Protein AF-A0A949CQ38-F1 (afdb_monomer)

Foldseek 3Di:
DPDPAEEAEDEAEDEDDLVCLLPDDPVNQVVVQVVQCVVFVDDRHGYHYDGYHYFQDPDDDVVQLPDPDPSVVLRVVLVVCCVPVLVWPQCLVVDDPPDVCSVVVNVVRTDPDSVVVSSVSSVVNSVVNNVRVDNPPPVPDPPPPPDDDDD

Secondary structure (DSSP, 8-state):
---TT--EEEEEEEEPPGGGGGG--HHHHHHHHHHHHHHHSSSTT-EEEEEEEEEPPSS--HHHHHSSSHHHHHHHHHHHHHHHHTT--B-GGGS-TTSTTHHHHHHHTB---HHHHHHHHHHHHHHHHHHHH-----TT-----------

Structure (mmCIF, N/CA/C/O backbone):
data_AF-A0A949CQ38-F1
#
_entry.id   AF-A0A949CQ38-F1
#
loop_
_atom_site.group_PDB
_atom_site.id
_atom_site.type_symbol
_atom_site.label_atom_id
_atom_site.label_alt_id
_atom_site.label_comp_id
_atom_site.label_asym_id
_atom_site.label_entity_id
_atom_site.label_seq_id
_atom_site.pdbx_PDB_ins_code
_atom_site.Cartn_x
_atom_site.Cartn_y
_atom_site.Cartn_z
_atom_site.occupancy
_atom_site.B_iso_or_equiv
_atom_site.auth_seq_id
_atom_site.auth_comp_id
_atom_site.auth_asym_id
_atom_site.auth_atom_id
_atom_site.pdbx_PDB_model_num
ATOM 1 N N . SER A 1 1 ? 6.810 11.021 -35.999 1.00 44.38 1 SER A N 1
ATOM 2 C CA . SER A 1 1 ? 6.831 10.948 -34.524 1.00 44.38 1 SER A CA 1
ATOM 3 C C . SER A 1 1 ? 8.221 10.500 -34.099 1.00 44.38 1 SER A C 1
ATOM 5 O O . SER A 1 1 ? 8.635 9.398 -34.420 1.00 44.38 1 SER A O 1
ATOM 7 N N . GLU A 1 2 ? 8.989 11.393 -33.482 1.00 48.69 2 GLU A N 1
ATOM 8 C CA . GLU A 1 2 ? 10.464 11.366 -33.433 1.00 48.69 2 GLU A CA 1
ATOM 9 C C . GLU A 1 2 ? 11.049 10.691 -32.170 1.00 48.69 2 GLU A C 1
ATOM 11 O O . GLU A 1 2 ? 12.092 11.092 -31.674 1.00 48.69 2 GLU A O 1
ATOM 16 N N . ASN A 1 3 ? 10.384 9.658 -31.632 1.00 48.66 3 ASN A N 1
ATOM 17 C CA . ASN A 1 3 ? 10.766 9.031 -30.349 1.00 48.66 3 ASN A CA 1
ATOM 18 C C . ASN A 1 3 ? 11.174 7.544 -30.450 1.00 48.66 3 ASN A C 1
ATOM 20 O O . ASN A 1 3 ? 11.286 6.865 -29.435 1.00 48.66 3 ASN A O 1
ATOM 24 N N . GLY A 1 4 ? 11.401 7.010 -31.651 1.00 58.28 4 GLY A N 1
ATOM 25 C CA . GLY A 1 4 ? 11.519 5.562 -31.887 1.00 58.28 4 GLY A CA 1
ATOM 26 C C . GLY A 1 4 ? 12.904 4.919 -31.726 1.00 58.28 4 GLY A C 1
ATOM 27 O O . GLY A 1 4 ? 13.126 3.905 -32.376 1.00 58.28 4 GLY A O 1
ATOM 28 N N . THR A 1 5 ? 13.850 5.492 -30.966 1.00 68.62 5 THR A N 1
ATOM 29 C CA . THR A 1 5 ? 15.242 4.969 -30.899 1.00 68.62 5 THR A CA 1
ATOM 30 C C . THR A 1 5 ? 15.884 4.916 -29.508 1.00 68.62 5 THR A C 1
ATOM 32 O O . THR A 1 5 ? 17.065 4.585 -29.406 1.00 68.62 5 THR A O 1
ATOM 35 N N . ARG A 1 6 ? 15.170 5.247 -28.424 1.00 82.00 6 ARG A N 1
ATOM 36 C CA . ARG A 1 6 ? 15.763 5.324 -27.076 1.00 82.00 6 ARG A CA 1
ATOM 37 C C . ARG A 1 6 ? 15.107 4.357 -26.103 1.00 82.00 6 ARG A C 1
ATOM 39 O O . ARG A 1 6 ? 13.890 4.199 -26.098 1.00 82.00 6 ARG A O 1
ATOM 46 N N . HIS A 1 7 ? 15.934 3.765 -25.249 1.00 87.31 7 HIS A N 1
ATOM 47 C CA . HIS A 1 7 ? 15.478 3.033 -24.074 1.00 87.31 7 HIS A CA 1
ATOM 48 C C . HIS A 1 7 ? 14.840 3.997 -23.070 1.00 87.31 7 HIS A C 1
ATOM 50 O O . HIS A 1 7 ? 15.329 5.115 -22.882 1.00 87.31 7 HIS A O 1
ATOM 56 N N . LEU A 1 8 ? 13.764 3.560 -22.422 1.00 90.38 8 LEU A N 1
ATOM 57 C CA . LEU A 1 8 ? 13.064 4.325 -21.395 1.00 90.38 8 LEU A CA 1
ATOM 58 C C . LEU A 1 8 ? 13.169 3.608 -20.056 1.00 90.38 8 LEU A C 1
ATOM 60 O O . LEU A 1 8 ? 13.071 2.388 -20.004 1.00 90.38 8 LEU A O 1
ATOM 64 N N . ILE A 1 9 ? 13.321 4.371 -18.978 1.00 92.62 9 ILE A N 1
ATOM 65 C CA . ILE A 1 9 ? 13.172 3.877 -17.608 1.00 92.62 9 ILE A CA 1
ATOM 66 C C . ILE A 1 9 ? 11.892 4.499 -17.063 1.00 92.62 9 ILE A C 1
ATOM 68 O O . ILE A 1 9 ? 11.741 5.720 -17.096 1.00 92.62 9 ILE A O 1
ATOM 72 N N . VAL A 1 10 ? 10.957 3.663 -16.621 1.00 93.81 10 VAL A N 1
ATOM 73 C CA . VAL A 1 10 ? 9.598 4.077 -16.266 1.00 93.81 10 VAL A CA 1
ATOM 74 C C . VAL A 1 10 ? 9.226 3.528 -14.898 1.00 93.81 10 VAL A C 1
ATOM 76 O O . VAL A 1 10 ? 9.359 2.333 -14.640 1.00 93.81 10 VAL A O 1
ATOM 79 N N . GLN A 1 11 ? 8.705 4.410 -14.051 1.00 93.75 11 GLN A N 1
ATOM 80 C CA . GLN A 1 11 ? 7.903 4.040 -12.894 1.00 93.75 11 GLN A CA 1
ATOM 81 C C . GLN A 1 11 ? 6.437 4.283 -13.241 1.00 93.75 11 GLN A C 1
ATOM 83 O O . GLN A 1 11 ? 6.080 5.356 -13.733 1.00 93.75 11 GLN A O 1
ATOM 88 N N . TRP A 1 12 ? 5.594 3.291 -12.990 1.00 90.94 12 TRP A N 1
ATOM 89 C CA . TRP A 1 12 ? 4.166 3.390 -13.251 1.00 90.94 12 TRP A CA 1
ATOM 90 C C . TRP A 1 12 ? 3.452 3.886 -12.006 1.00 90.94 12 TRP A C 1
ATOM 92 O O . TRP A 1 12 ? 3.759 3.457 -10.897 1.00 90.94 12 TRP A O 1
ATOM 102 N N . ARG A 1 13 ? 2.481 4.774 -12.198 1.00 88.50 13 ARG A N 1
ATOM 103 C CA . ARG A 1 13 ? 1.582 5.223 -11.137 1.00 88.50 13 ARG A CA 1
ATOM 104 C C . ARG A 1 13 ? 0.164 4.947 -11.592 1.00 88.50 13 ARG A C 1
ATOM 106 O O . ARG A 1 13 ? -0.233 5.425 -12.655 1.00 88.50 13 ARG A O 1
ATOM 113 N N . ILE A 1 14 ? -0.554 4.131 -10.834 1.00 83.56 14 ILE A N 1
ATOM 114 C CA . ILE A 1 14 ? -1.866 3.626 -11.228 1.00 83.56 14 ILE A CA 1
ATOM 115 C C . ILE A 1 14 ? -2.882 4.049 -10.178 1.00 83.56 14 ILE A C 1
ATOM 117 O O . ILE A 1 14 ? -2.724 3.769 -8.992 1.00 83.56 14 ILE A O 1
ATOM 121 N N . GLU A 1 15 ? -3.936 4.714 -10.633 1.00 78.12 15 GLU A N 1
ATOM 122 C CA . GLU A 1 15 ? -5.141 4.938 -9.843 1.00 78.12 15 GLU A CA 1
ATOM 123 C C . GLU A 1 15 ? -6.098 3.780 -10.106 1.00 78.12 15 GLU A C 1
ATOM 125 O O . GLU A 1 15 ? -6.421 3.470 -11.254 1.00 78.12 15 GLU A O 1
ATOM 130 N N . MET A 1 16 ? -6.522 3.106 -9.042 1.00 70.19 16 MET A N 1
ATOM 131 C CA . MET A 1 16 ? -7.452 1.994 -9.150 1.00 70.19 16 MET A CA 1
ATOM 132 C C . MET A 1 16 ? -8.883 2.461 -8.940 1.00 70.19 16 MET A C 1
ATOM 134 O O . MET A 1 16 ? -9.186 3.171 -7.980 1.00 70.19 16 MET A O 1
ATOM 138 N N . ASP A 1 17 ? -9.778 1.970 -9.793 1.00 69.62 17 ASP A N 1
ATOM 139 C CA . ASP A 1 17 ? -11.202 2.007 -9.502 1.00 69.62 17 ASP A CA 1
ATOM 140 C C . ASP A 1 17 ? -11.507 1.025 -8.362 1.00 69.62 17 ASP A C 1
ATOM 142 O O . ASP A 1 17 ? -11.308 -0.191 -8.469 1.00 69.62 17 ASP A O 1
ATOM 146 N N . LEU A 1 18 ? -11.971 1.575 -7.241 1.00 63.78 18 LEU A N 1
ATOM 147 C CA . LEU A 1 18 ? -12.189 0.851 -5.993 1.00 63.78 18 LEU A CA 1
ATOM 148 C C . LEU A 1 18 ? -13.282 -0.203 -6.099 1.00 63.78 18 LEU A C 1
ATOM 150 O O . LEU A 1 18 ? -13.306 -1.130 -5.291 1.00 63.78 18 LEU A O 1
ATOM 154 N N . GLU A 1 19 ? -14.160 -0.116 -7.097 1.00 62.91 19 GLU A N 1
ATOM 155 C CA . GLU A 1 19 ? -15.155 -1.161 -7.330 1.00 62.91 19 GLU A CA 1
ATOM 156 C C . GLU A 1 19 ? -14.510 -2.507 -7.694 1.00 62.91 19 GLU A C 1
ATOM 158 O O . GLU A 1 19 ? -15.061 -3.555 -7.354 1.00 62.91 19 GLU A O 1
ATOM 163 N N . ASN A 1 20 ? -13.300 -2.482 -8.267 1.00 58.75 20 ASN A N 1
ATOM 164 C CA . ASN A 1 20 ? -12.520 -3.665 -8.637 1.00 58.75 20 ASN A CA 1
ATOM 165 C C . ASN A 1 20 ? -11.271 -3.878 -7.765 1.00 58.75 20 ASN A C 1
ATOM 167 O O . ASN A 1 20 ? -10.466 -4.762 -8.064 1.00 58.75 20 ASN A O 1
ATOM 171 N N . ALA A 1 21 ? -11.104 -3.123 -6.671 1.00 55.66 21 ALA A N 1
ATOM 172 C CA . ALA A 1 21 ? -9.889 -3.184 -5.850 1.00 55.66 21 ALA A CA 1
ATOM 173 C C . ALA A 1 21 ? -9.599 -4.570 -5.257 1.00 55.66 21 ALA A C 1
ATOM 175 O O . ALA A 1 21 ? -8.444 -4.911 -5.035 1.00 55.66 21 ALA A O 1
ATOM 176 N N . ASN A 1 22 ? -10.628 -5.406 -5.101 1.00 56.03 22 ASN A N 1
ATOM 177 C CA . ASN A 1 22 ? -10.495 -6.790 -4.643 1.00 56.03 22 ASN A CA 1
ATOM 178 C C . ASN A 1 22 ? -9.653 -7.678 -5.582 1.00 56.03 22 ASN A C 1
ATOM 180 O O . ASN A 1 22 ? -9.357 -8.813 -5.225 1.00 56.03 22 ASN A O 1
ATOM 184 N N . GLN A 1 23 ? -9.330 -7.215 -6.795 1.00 56.72 23 GLN A N 1
ATOM 185 C CA . GLN A 1 23 ? -8.564 -7.979 -7.785 1.00 56.72 23 GLN A CA 1
ATOM 186 C C . GLN A 1 23 ? -7.071 -7.630 -7.797 1.00 56.72 23 GLN A C 1
ATOM 188 O O . GLN A 1 23 ? -6.303 -8.306 -8.477 1.00 56.72 23 GLN A O 1
ATOM 193 N N . VAL A 1 24 ? -6.645 -6.588 -7.073 1.00 60.47 24 VAL A N 1
ATOM 194 C CA . VAL A 1 24 ? -5.286 -6.046 -7.187 1.00 60.47 24 VAL A CA 1
ATOM 195 C C . VAL A 1 24 ? -4.641 -5.949 -5.808 1.00 60.47 24 VAL A C 1
ATOM 197 O O . VAL A 1 24 ? -4.543 -4.882 -5.212 1.00 60.47 24 VAL A O 1
ATOM 200 N N . GLY A 1 25 ? -4.210 -7.101 -5.297 1.00 65.81 25 GLY A N 1
ATOM 201 C CA . GLY A 1 25 ? -3.338 -7.164 -4.124 1.00 65.81 25 GLY A CA 1
ATOM 202 C C . GLY A 1 25 ? -1.861 -6.974 -4.487 1.00 65.81 25 GLY A C 1
ATOM 203 O O . GLY A 1 25 ? -1.510 -6.975 -5.672 1.00 65.81 25 GLY A O 1
ATOM 204 N N . PRO A 1 26 ? -0.963 -6.905 -3.488 1.00 69.38 26 PRO A N 1
ATOM 205 C CA . PRO A 1 26 ? 0.481 -6.790 -3.709 1.00 69.38 26 PRO A CA 1
ATOM 206 C C . PRO A 1 26 ? 1.042 -7.860 -4.662 1.00 69.38 26 PRO A C 1
ATOM 208 O O . PRO A 1 26 ? 1.812 -7.543 -5.564 1.00 69.38 26 PRO A O 1
ATOM 211 N N . ALA A 1 27 ? 0.580 -9.110 -4.539 1.00 74.19 27 ALA A N 1
ATOM 212 C CA . ALA A 1 27 ? 1.000 -10.208 -5.413 1.00 74.19 27 ALA A CA 1
ATOM 213 C C . ALA A 1 27 ? 0.585 -10.004 -6.884 1.00 74.19 27 ALA A C 1
ATOM 215 O O . ALA A 1 27 ? 1.350 -10.317 -7.794 1.00 74.19 27 ALA A O 1
ATOM 216 N N . ALA A 1 28 ? -0.604 -9.441 -7.125 1.00 77.56 28 ALA A N 1
ATOM 217 C CA . ALA A 1 28 ? -1.066 -9.131 -8.476 1.00 77.56 28 ALA A CA 1
ATOM 218 C C . ALA A 1 28 ? -0.226 -8.006 -9.101 1.00 77.56 28 ALA A C 1
ATOM 220 O O . ALA A 1 28 ? 0.108 -8.069 -10.280 1.00 77.56 28 ALA A O 1
ATOM 221 N N . ILE A 1 29 ? 0.172 -7.003 -8.310 1.00 82.06 29 ILE A N 1
ATOM 222 C CA . ILE A 1 29 ? 1.065 -5.930 -8.769 1.00 82.06 29 ILE A CA 1
ATOM 223 C C . ILE A 1 29 ? 2.445 -6.473 -9.150 1.00 82.06 29 ILE A C 1
ATOM 225 O O . ILE A 1 29 ? 2.975 -6.101 -10.198 1.00 82.06 29 ILE A O 1
ATOM 229 N N . GLU A 1 30 ? 3.012 -7.381 -8.355 1.00 84.31 30 GLU A N 1
ATOM 230 C CA . GLU A 1 30 ? 4.282 -8.037 -8.686 1.00 84.31 30 GLU A CA 1
ATOM 231 C C . GLU A 1 30 ? 4.187 -8.865 -9.975 1.00 84.31 30 GLU A C 1
ATOM 233 O O . GLU A 1 30 ? 5.084 -8.802 -10.824 1.00 84.31 30 GLU A O 1
ATOM 238 N N . GLU A 1 31 ? 3.089 -9.603 -10.159 1.00 86.31 31 GLU A N 1
ATOM 239 C CA . GLU A 1 31 ? 2.834 -10.367 -11.382 1.00 86.31 31 GLU A CA 1
ATOM 240 C C . GLU A 1 31 ? 2.716 -9.447 -12.604 1.00 86.31 31 GLU A C 1
ATOM 242 O O . GLU A 1 31 ? 3.353 -9.699 -13.631 1.00 86.31 31 GLU A O 1
ATOM 247 N N . ILE A 1 32 ? 1.975 -8.341 -12.482 1.00 88.25 32 ILE A N 1
ATOM 248 C CA . ILE A 1 32 ? 1.838 -7.338 -13.542 1.00 88.25 32 ILE A CA 1
ATOM 249 C C . ILE A 1 32 ? 3.197 -6.711 -13.855 1.00 88.25 32 ILE A C 1
ATOM 251 O O . ILE A 1 32 ? 3.568 -6.624 -15.023 1.00 88.25 32 ILE A O 1
ATOM 255 N N . LEU A 1 33 ? 3.983 -6.318 -12.851 1.00 91.38 33 LEU A N 1
ATOM 256 C CA . LEU A 1 33 ? 5.314 -5.745 -13.066 1.00 91.38 33 LEU A CA 1
ATOM 257 C C . LEU A 1 33 ? 6.244 -6.734 -13.782 1.00 91.38 33 LEU A C 1
ATOM 259 O O . LEU A 1 33 ? 6.963 -6.353 -14.709 1.00 91.38 33 LEU A O 1
ATOM 263 N N . SER A 1 34 ? 6.212 -8.008 -13.388 1.00 91.81 34 SER A N 1
ATOM 264 C CA . SER A 1 34 ? 6.945 -9.083 -14.061 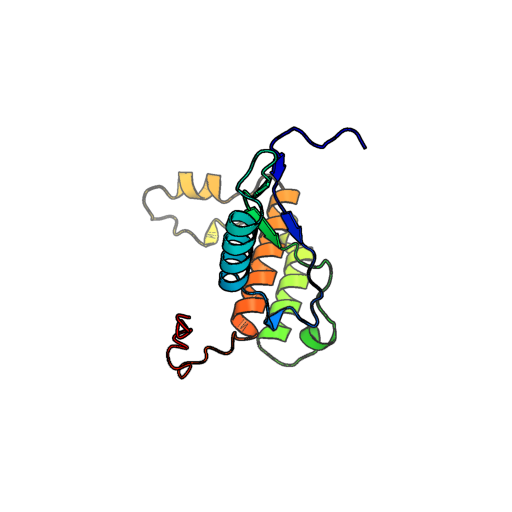1.00 91.81 34 SER A CA 1
ATOM 265 C C . SER A 1 34 ? 6.502 -9.240 -15.519 1.00 91.81 34 SER A C 1
ATOM 267 O O . SER A 1 34 ? 7.338 -9.318 -16.423 1.00 91.81 34 SER A O 1
ATOM 269 N N . TRP A 1 35 ? 5.191 -9.203 -15.768 1.00 93.25 35 TRP A N 1
ATOM 270 C CA . TRP A 1 35 ? 4.617 -9.254 -17.109 1.00 93.25 35 TRP A CA 1
ATOM 271 C C . TRP A 1 35 ? 5.046 -8.059 -17.974 1.00 93.25 35 TRP A C 1
ATOM 273 O O . TRP A 1 35 ? 5.557 -8.275 -19.070 1.00 93.25 35 TRP A O 1
ATOM 283 N N . VAL A 1 36 ? 4.945 -6.821 -17.475 1.00 92.06 36 VAL A N 1
ATOM 284 C CA . VAL A 1 36 ? 5.357 -5.603 -18.203 1.00 92.06 36 VAL A CA 1
ATOM 285 C C . VAL A 1 36 ? 6.851 -5.646 -18.536 1.00 92.06 36 VAL A C 1
ATOM 287 O O . VAL A 1 36 ? 7.252 -5.315 -19.652 1.00 92.06 36 VAL A O 1
ATOM 290 N N . ARG A 1 37 ? 7.694 -6.091 -17.596 1.00 93.81 37 ARG A N 1
ATOM 291 C CA . ARG A 1 37 ? 9.136 -6.268 -17.839 1.00 93.81 37 ARG A CA 1
ATOM 292 C C . ARG A 1 37 ? 9.407 -7.320 -18.908 1.00 93.81 37 ARG A C 1
ATOM 294 O O . ARG A 1 37 ? 10.300 -7.122 -19.726 1.00 93.81 37 ARG A O 1
ATOM 301 N N . ARG A 1 38 ? 8.654 -8.421 -18.914 1.00 93.31 38 ARG A N 1
ATOM 302 C CA . ARG A 1 38 ? 8.786 -9.465 -19.935 1.00 93.31 38 ARG A CA 1
ATOM 303 C C . ARG A 1 38 ? 8.363 -8.964 -21.313 1.00 93.31 38 ARG A C 1
ATOM 305 O O . ARG A 1 38 ? 9.053 -9.269 -22.272 1.00 93.31 38 ARG A O 1
ATOM 312 N N . GLU A 1 39 ? 7.270 -8.213 -21.391 1.00 93.38 39 GLU A N 1
ATOM 313 C CA . GLU A 1 39 ? 6.667 -7.773 -22.654 1.00 93.38 39 GLU A CA 1
ATOM 314 C C . GLU A 1 39 ? 7.425 -6.602 -23.297 1.00 93.38 39 GLU A C 1
ATOM 316 O O . GLU A 1 39 ? 7.610 -6.557 -24.512 1.00 93.38 39 GLU A O 1
ATOM 321 N N . TYR A 1 40 ? 7.897 -5.653 -22.482 1.00 91.44 40 TYR A N 1
ATOM 322 C CA . TYR A 1 40 ? 8.472 -4.396 -22.972 1.00 91.44 40 TYR A CA 1
ATOM 323 C C . TYR A 1 40 ? 9.947 -4.196 -22.602 1.00 91.44 40 TYR A C 1
ATOM 325 O O . TYR A 1 40 ? 10.571 -3.241 -23.063 1.00 91.44 40 TYR A O 1
ATOM 333 N N . GLY A 1 41 ? 10.546 -5.085 -21.806 1.00 88.50 41 GLY A N 1
ATOM 334 C CA . GLY A 1 41 ? 11.930 -4.963 -21.331 1.00 88.50 41 GLY A CA 1
ATOM 335 C C . GLY A 1 41 ? 13.011 -5.374 -22.335 1.00 88.50 41 GLY A C 1
ATOM 336 O O . GLY A 1 41 ? 14.194 -5.323 -21.999 1.00 88.50 41 GLY A O 1
ATOM 337 N N . HIS A 1 42 ? 12.644 -5.750 -23.563 1.00 86.94 42 HIS A N 1
ATOM 338 C CA . HIS A 1 42 ? 13.567 -6.253 -24.584 1.00 86.94 42 HIS A CA 1
ATOM 339 C C . HIS A 1 42 ? 13.453 -5.519 -25.931 1.00 86.94 42 HIS A C 1
ATOM 341 O O . HIS A 1 42 ? 12.459 -4.857 -26.223 1.00 86.94 42 HIS A O 1
ATOM 347 N N . GLY A 1 43 ? 14.460 -5.683 -26.793 1.00 84.75 43 GLY A N 1
ATOM 348 C CA . GLY A 1 43 ? 14.500 -5.108 -28.142 1.00 84.75 43 GLY A CA 1
ATOM 349 C C . GLY A 1 43 ? 15.241 -3.770 -28.232 1.00 84.75 43 GLY A C 1
ATOM 350 O O . GLY A 1 43 ? 15.791 -3.268 -27.253 1.00 84.75 43 GLY A O 1
ATOM 351 N N . ALA A 1 44 ? 15.269 -3.197 -29.437 1.00 76.69 44 ALA A N 1
ATOM 352 C CA . ALA A 1 44 ? 16.045 -1.991 -29.748 1.00 76.69 44 ALA A CA 1
ATOM 353 C C . ALA A 1 44 ? 15.520 -0.711 -29.063 1.00 76.69 44 ALA A C 1
ATOM 355 O O . ALA A 1 44 ? 16.238 0.278 -28.990 1.00 76.69 44 ALA A O 1
ATOM 356 N N . CYS A 1 45 ? 14.279 -0.721 -28.564 1.00 83.56 45 CYS A N 1
ATOM 357 C CA . CYS A 1 45 ? 13.637 0.385 -27.843 1.00 83.56 45 CYS A CA 1
ATOM 358 C C . CYS A 1 45 ? 12.838 -0.164 -26.660 1.00 83.56 45 CYS A C 1
ATOM 360 O O . CYS A 1 45 ? 11.610 -0.189 -26.683 1.00 83.56 45 CYS A O 1
ATOM 362 N N . CYS A 1 46 ? 13.543 -0.685 -25.658 1.00 85.62 46 CYS A N 1
ATOM 363 C CA . CYS A 1 46 ? 12.894 -1.273 -24.492 1.00 85.62 46 CYS A CA 1
ATOM 364 C C . CYS A 1 46 ? 12.457 -0.234 -23.447 1.00 85.62 46 CYS A C 1
ATOM 366 O O . CYS A 1 46 ? 13.065 0.828 -23.287 1.00 85.62 46 CYS A O 1
ATOM 368 N N . VAL A 1 47 ? 11.405 -0.591 -22.715 1.00 91.56 47 VAL A N 1
ATOM 369 C CA . VAL A 1 47 ? 10.879 0.127 -21.558 1.00 91.56 47 VAL A CA 1
ATOM 370 C C . VAL A 1 47 ? 11.230 -0.668 -20.304 1.00 91.56 47 VAL A C 1
ATOM 372 O O . VAL A 1 47 ? 10.647 -1.709 -20.001 1.00 91.56 47 VAL A O 1
ATOM 375 N N . TRP A 1 48 ? 12.203 -0.173 -19.555 1.00 92.19 48 TRP A N 1
ATOM 376 C CA . TRP A 1 48 ? 12.600 -0.713 -18.266 1.00 92.19 48 TRP A CA 1
ATOM 377 C C . TRP A 1 48 ? 11.664 -0.211 -17.179 1.00 92.19 48 TRP A C 1
ATOM 379 O O . TRP A 1 48 ? 11.767 0.920 -16.710 1.00 92.19 48 TRP A O 1
ATOM 389 N N . SER A 1 49 ? 10.743 -1.081 -16.781 1.00 94.19 49 SER A N 1
ATOM 390 C CA . SER A 1 49 ? 9.799 -0.801 -15.703 1.00 94.19 49 SER A CA 1
ATOM 391 C C . SER A 1 49 ? 10.446 -1.067 -14.347 1.00 94.19 49 SER A C 1
ATOM 393 O O . SER A 1 49 ? 10.816 -2.207 -14.044 1.00 94.19 49 SER A O 1
ATOM 395 N N . THR A 1 50 ? 10.602 -0.026 -13.536 1.00 94.06 50 THR A N 1
ATOM 396 C CA . THR A 1 50 ? 11.242 -0.119 -12.219 1.00 94.06 50 THR A CA 1
ATOM 397 C C . THR A 1 50 ? 10.261 -0.579 -11.156 1.00 94.06 50 THR A C 1
ATOM 399 O O . THR A 1 50 ? 10.594 -1.487 -10.401 1.00 94.06 50 THR A O 1
ATOM 402 N N . ASP A 1 51 ? 9.063 -0.003 -11.139 1.00 92.06 51 ASP A N 1
ATOM 403 C CA . ASP A 1 51 ? 8.072 -0.213 -10.089 1.00 92.06 51 ASP A CA 1
ATOM 404 C C . ASP A 1 51 ? 6.658 0.167 -10.562 1.00 92.06 51 ASP A C 1
ATOM 406 O O . ASP A 1 51 ? 6.498 0.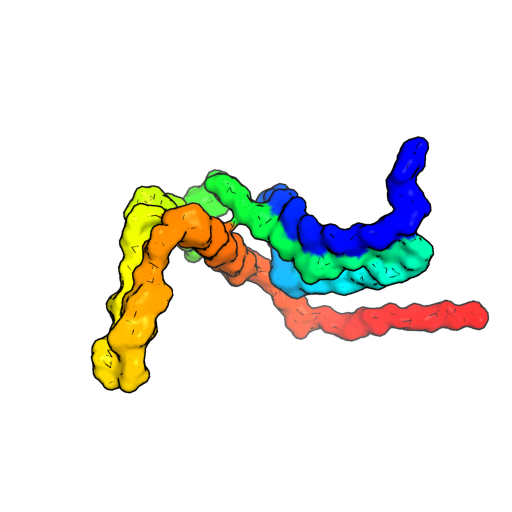892 -11.554 1.00 92.06 51 ASP A O 1
ATOM 410 N N . ILE A 1 52 ? 5.646 -0.323 -9.847 1.00 88.31 52 ILE A N 1
ATOM 411 C CA . ILE A 1 52 ? 4.243 0.071 -9.989 1.00 88.31 52 ILE A CA 1
ATOM 412 C C . ILE A 1 52 ? 3.760 0.588 -8.63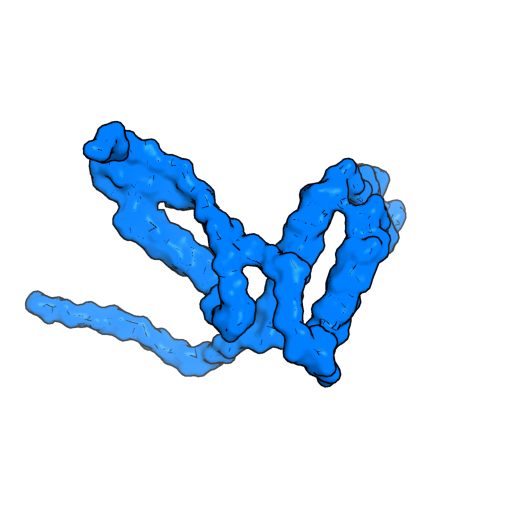2 1.00 88.31 52 ILE A C 1
ATOM 414 O O . ILE A 1 52 ? 3.546 -0.178 -7.696 1.00 88.31 52 ILE A O 1
ATOM 418 N N . GLU A 1 53 ? 3.532 1.894 -8.549 1.00 84.81 53 GLU A N 1
ATOM 419 C CA . GLU A 1 53 ? 2.911 2.528 -7.392 1.00 84.81 53 GLU A CA 1
ATOM 420 C C . GLU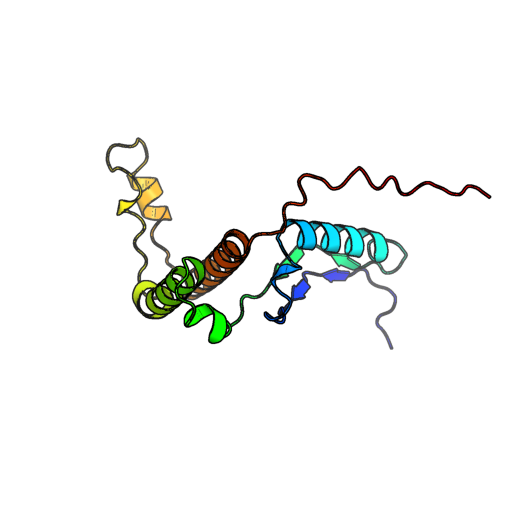 A 1 53 ? 1.389 2.557 -7.576 1.00 84.81 53 GLU A C 1
ATOM 422 O O . GLU A 1 53 ? 0.873 3.180 -8.510 1.00 84.81 53 GLU A O 1
ATOM 427 N N . VAL A 1 54 ? 0.659 1.920 -6.659 1.00 79.56 54 VAL A N 1
ATOM 428 C CA . VAL A 1 54 ? -0.796 2.073 -6.566 1.00 79.56 54 VAL A CA 1
ATOM 429 C C . VAL A 1 54 ? -1.108 3.303 -5.725 1.00 79.56 54 VAL A C 1
ATOM 431 O O . VAL A 1 54 ? -0.771 3.374 -4.541 1.00 79.56 54 VAL A O 1
ATOM 434 N N . ILE A 1 55 ? -1.769 4.278 -6.340 1.00 80.06 55 ILE A N 1
ATOM 435 C CA . ILE A 1 55 ? -2.201 5.495 -5.666 1.00 80.06 55 ILE A CA 1
ATOM 436 C C . ILE A 1 55 ? -3.487 5.181 -4.900 1.00 80.06 55 ILE A C 1
ATOM 438 O O . ILE A 1 55 ? -4.503 4.807 -5.489 1.00 80.06 55 ILE A O 1
ATOM 442 N N . SER A 1 56 ? -3.446 5.354 -3.576 1.00 75.00 56 SER A N 1
ATOM 443 C CA . SER A 1 56 ? -4.650 5.286 -2.747 1.00 75.00 56 SER A CA 1
ATOM 444 C C . SER A 1 56 ? -5.652 6.349 -3.201 1.00 75.00 56 SER A C 1
ATOM 446 O O . SER A 1 56 ? -5.267 7.501 -3.428 1.00 75.00 56 SER A O 1
ATOM 448 N N . PRO A 1 57 ? -6.948 6.022 -3.267 1.00 77.25 57 PRO A N 1
ATOM 449 C CA . PRO A 1 57 ? -7.968 7.022 -3.528 1.00 77.25 57 PRO A CA 1
ATOM 450 C C . PRO A 1 57 ? -7.997 8.077 -2.418 1.00 77.25 57 PRO A C 1
ATOM 452 O O . PRO A 1 57 ? -7.677 7.804 -1.258 1.00 77.25 57 PRO A O 1
ATOM 455 N N . LYS A 1 58 ? -8.468 9.278 -2.766 1.00 74.69 58 LYS A N 1
ATOM 456 C CA . LYS A 1 58 ? -8.738 10.334 -1.778 1.00 74.69 58 LYS A CA 1
ATOM 457 C C . LYS A 1 58 ? -9.914 9.980 -0.866 1.00 74.69 58 LYS A C 1
ATOM 459 O O . LYS A 1 58 ? -9.918 10.362 0.299 1.00 74.69 58 LYS A O 1
ATOM 464 N N . GLU A 1 59 ? -10.893 9.251 -1.397 1.00 77.88 59 GLU A N 1
ATOM 465 C CA . GLU A 1 59 ? -12.088 8.821 -0.676 1.00 77.88 59 GLU A CA 1
ATOM 466 C C . GLU A 1 59 ? -12.412 7.364 -1.012 1.00 77.88 59 GLU A C 1
ATOM 468 O O . GLU A 1 59 ? -12.460 6.977 -2.179 1.00 77.88 59 GLU A O 1
ATOM 473 N N . PHE A 1 60 ? -12.648 6.554 0.021 1.00 82.31 60 PHE A N 1
ATOM 474 C CA . PHE A 1 60 ? -13.142 5.187 -0.145 1.00 82.31 60 PHE A CA 1
ATOM 475 C C . PHE A 1 60 ? -14.665 5.179 -0.350 1.00 82.31 60 PHE A C 1
ATOM 477 O O . PHE A 1 60 ? -15.338 6.092 0.136 1.00 82.31 60 PHE A O 1
ATOM 484 N N . PRO A 1 61 ? -15.243 4.157 -1.011 1.00 84.81 61 PRO A N 1
ATOM 485 C CA . PRO A 1 61 ? -16.676 4.105 -1.278 1.00 84.81 61 PRO A CA 1
ATOM 486 C C . PRO A 1 61 ? -17.495 4.207 0.012 1.00 84.81 61 PRO A C 1
ATOM 488 O O . PRO A 1 61 ? -17.256 3.454 0.956 1.00 84.81 61 PRO A O 1
ATOM 491 N N . LYS A 1 62 ? -18.500 5.093 0.032 1.00 84.31 62 LYS A N 1
ATOM 492 C CA . LYS A 1 62 ? -19.359 5.319 1.212 1.00 84.31 62 LYS A CA 1
ATOM 493 C C . LYS A 1 62 ? -19.984 4.036 1.743 1.00 84.31 62 LYS A C 1
ATOM 495 O O . LYS A 1 62 ? -19.948 3.803 2.943 1.00 84.31 62 LYS A O 1
ATOM 500 N N . LYS A 1 63 ? -20.427 3.160 0.834 1.00 83.38 63 LYS A N 1
ATOM 501 C CA . LYS A 1 63 ? -20.942 1.824 1.161 1.00 83.38 63 LYS A CA 1
ATOM 502 C C . LYS A 1 63 ? -20.018 1.059 2.122 1.00 83.38 63 LYS A C 1
ATOM 504 O O . LYS A 1 63 ? -20.497 0.536 3.112 1.00 83.38 63 LYS A O 1
ATOM 509 N N . TRP A 1 64 ? -18.698 1.093 1.913 1.00 84.88 64 TRP A N 1
ATOM 510 C CA . TRP A 1 64 ? -17.740 0.390 2.779 1.00 84.88 64 TRP A CA 1
ATOM 511 C C . TRP A 1 64 ? -17.542 1.076 4.127 1.00 84.88 64 TRP A C 1
ATOM 513 O O . TRP A 1 64 ? -17.226 0.415 5.105 1.00 84.88 64 TRP A O 1
ATOM 523 N N . GLN A 1 65 ? -17.687 2.400 4.178 1.00 84.38 65 GLN A N 1
ATOM 524 C CA . GLN A 1 65 ? -17.556 3.171 5.414 1.00 84.38 65 GLN A CA 1
ATOM 525 C C . GLN A 1 65 ? -18.810 3.101 6.284 1.00 84.38 65 GLN A C 1
ATOM 527 O O . GLN A 1 65 ? -18.715 3.334 7.482 1.00 84.38 65 GLN A O 1
ATOM 532 N N . GLU A 1 66 ? -19.974 2.838 5.695 1.00 88.00 66 GLU A N 1
ATOM 533 C CA . GLU A 1 66 ? -21.268 2.751 6.384 1.00 88.00 66 GLU A CA 1
ATOM 534 C C . GLU A 1 66 ? -21.583 1.324 6.855 1.00 88.00 66 GLU A C 1
ATOM 536 O O . GLU A 1 66 ? -22.447 1.132 7.706 1.00 88.00 66 GLU A O 1
ATOM 541 N N . GLU A 1 67 ? -20.863 0.326 6.338 1.00 86.94 67 GLU A N 1
ATOM 542 C CA . GLU A 1 67 ? -20.949 -1.061 6.788 1.00 86.94 67 GLU A CA 1
ATOM 543 C C . GLU A 1 67 ? -20.603 -1.194 8.286 1.00 86.94 67 GLU A C 1
ATOM 545 O O . GLU A 1 67 ? -19.632 -0.614 8.788 1.00 86.94 67 GLU A O 1
ATOM 550 N N . ASP A 1 68 ? -21.393 -1.999 9.002 1.00 90.31 68 ASP A N 1
ATOM 551 C CA . ASP A 1 68 ? -21.144 -2.381 10.398 1.00 90.31 68 ASP A CA 1
ATOM 552 C C . ASP A 1 68 ? -20.214 -3.604 10.446 1.00 90.31 68 ASP A C 1
ATOM 554 O O . ASP A 1 68 ? -20.602 -4.730 10.760 1.00 90.31 68 ASP A O 1
ATOM 558 N N . THR A 1 69 ? -18.985 -3.398 9.972 1.00 90.81 69 THR A N 1
ATOM 559 C CA . THR A 1 69 ? -17.943 -4.424 9.859 1.00 90.81 69 THR A CA 1
ATOM 560 C C . THR A 1 69 ? -16.602 -3.876 10.339 1.00 90.81 69 THR A C 1
ATOM 562 O O . THR A 1 69 ? -16.396 -2.663 10.381 1.00 90.81 69 THR A O 1
ATOM 565 N N . ILE A 1 70 ? -15.640 -4.769 10.609 1.00 91.31 70 ILE A N 1
ATOM 566 C CA . ILE A 1 70 ? -14.256 -4.384 10.944 1.00 91.31 70 ILE A CA 1
ATOM 567 C C . ILE A 1 70 ? -13.653 -3.488 9.849 1.00 91.31 70 ILE A C 1
ATOM 569 O O . ILE A 1 70 ? -12.926 -2.546 10.153 1.00 91.31 70 ILE A O 1
ATOM 573 N N . LEU A 1 71 ? -13.974 -3.745 8.573 1.00 89.38 71 LEU A N 1
ATOM 574 C CA . LEU A 1 71 ? -13.554 -2.893 7.458 1.00 89.38 71 LEU A CA 1
ATOM 575 C C . LEU A 1 71 ? -14.163 -1.487 7.560 1.00 89.38 71 LEU A C 1
ATOM 577 O O . LEU A 1 71 ? -13.448 -0.503 7.367 1.00 89.38 71 LEU A O 1
ATOM 581 N N . GLY A 1 72 ? -15.456 -1.389 7.874 1.00 90.69 72 GLY A N 1
ATOM 582 C CA . GLY A 1 72 ? -16.127 -0.109 8.087 1.00 90.69 72 GLY A CA 1
ATOM 583 C C . GLY A 1 72 ? -15.526 0.674 9.251 1.00 90.69 72 GLY A C 1
ATOM 584 O O . GLY A 1 72 ? -15.158 1.838 9.079 1.00 90.69 72 GLY A O 1
ATOM 585 N N . ASP A 1 73 ? -15.329 0.029 10.404 1.00 92.94 73 ASP A N 1
ATOM 586 C CA . ASP A 1 73 ? -14.669 0.625 11.574 1.00 92.94 73 ASP A CA 1
ATOM 587 C C . ASP A 1 73 ? -13.247 1.095 11.262 1.00 92.94 73 ASP A C 1
ATOM 589 O O . ASP A 1 73 ? -12.847 2.199 11.646 1.00 92.94 73 ASP A O 1
ATOM 593 N N . PHE A 1 74 ? -12.489 0.286 10.521 1.00 92.44 74 PHE A N 1
ATOM 594 C CA . PHE A 1 74 ? -11.141 0.623 10.089 1.00 92.44 74 PHE A CA 1
ATOM 595 C C . PHE A 1 74 ? -11.129 1.868 9.197 1.00 92.44 74 PHE A C 1
ATOM 597 O O . PHE A 1 74 ? -10.358 2.792 9.448 1.00 92.44 74 PHE A O 1
ATOM 604 N N . LEU A 1 75 ? -11.999 1.933 8.185 1.00 90.56 75 LEU A N 1
ATOM 605 C CA . LEU A 1 75 ? -12.061 3.065 7.256 1.00 90.56 75 LEU A CA 1
ATOM 606 C C . LEU A 1 75 ? -12.517 4.362 7.933 1.00 90.56 75 LEU A C 1
ATOM 608 O O . LEU A 1 75 ? -11.963 5.429 7.642 1.00 90.56 75 LEU A O 1
ATOM 612 N N . ARG A 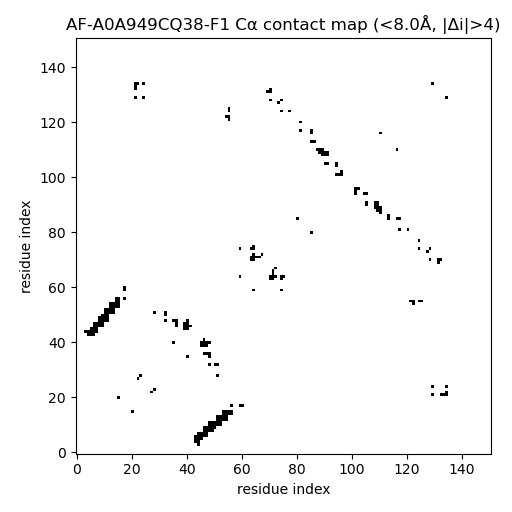1 76 ? -13.488 4.284 8.853 1.00 90.19 76 ARG A N 1
ATOM 613 C CA . ARG A 1 76 ? -13.912 5.427 9.678 1.00 90.19 76 ARG A CA 1
ATOM 614 C C . ARG A 1 76 ? -12.744 5.932 10.526 1.00 90.19 76 ARG A C 1
ATOM 616 O O . ARG A 1 76 ? -12.375 7.102 10.433 1.00 90.19 76 ARG A O 1
ATOM 623 N N . THR A 1 77 ? -12.074 5.021 11.233 1.00 90.00 77 THR A N 1
ATOM 624 C CA . THR A 1 77 ? -10.899 5.331 12.064 1.00 90.00 77 THR A CA 1
ATOM 625 C C . THR A 1 77 ? -9.742 5.914 11.250 1.00 90.00 77 THR A C 1
ATOM 627 O O . THR A 1 77 ? -9.142 6.905 11.658 1.00 90.00 77 THR A O 1
ATOM 630 N N . ALA A 1 78 ? -9.435 5.357 10.076 1.00 88.06 78 ALA A N 1
ATOM 631 C CA . ALA A 1 78 ? -8.381 5.855 9.193 1.00 88.06 78 ALA A CA 1
ATOM 632 C C . ALA A 1 78 ? -8.694 7.266 8.668 1.00 88.06 78 ALA A C 1
ATOM 634 O O . ALA A 1 78 ? -7.805 8.114 8.569 1.00 88.06 78 ALA A O 1
ATOM 635 N N . THR A 1 79 ? -9.965 7.545 8.372 1.00 86.62 79 THR A N 1
ATOM 636 C CA . THR A 1 79 ? -10.422 8.868 7.927 1.00 86.62 79 THR A CA 1
ATOM 637 C C . THR A 1 79 ? -10.293 9.912 9.037 1.00 86.62 79 THR A C 1
ATOM 639 O O . THR A 1 79 ? -9.761 11.001 8.800 1.00 86.62 79 THR A O 1
ATOM 642 N N . ASP A 1 80 ? -10.719 9.581 10.255 1.00 85.75 80 ASP A N 1
ATOM 643 C CA . ASP A 1 80 ? -10.589 10.462 11.420 1.00 85.75 80 ASP A CA 1
ATOM 644 C C . ASP A 1 80 ? -9.124 10.637 11.842 1.00 85.75 80 ASP A C 1
ATOM 646 O O . ASP A 1 80 ? -8.681 11.744 12.172 1.00 85.75 80 ASP A O 1
ATOM 650 N N . GLY A 1 81 ? -8.334 9.568 11.736 1.00 79.81 81 GLY A N 1
ATOM 651 C CA . GLY A 1 81 ? -6.889 9.576 11.911 1.00 79.81 81 GLY A CA 1
ATOM 652 C C . GLY A 1 81 ? -6.206 10.521 10.926 1.00 79.81 81 GLY A C 1
ATOM 653 O O . GLY A 1 81 ? -5.424 11.366 11.339 1.00 79.81 81 GLY A O 1
ATOM 654 N N . ARG A 1 82 ? -6.554 10.495 9.635 1.00 78.38 82 ARG A N 1
ATOM 655 C CA . ARG A 1 82 ? -5.972 11.417 8.642 1.00 78.38 82 ARG A CA 1
ATOM 656 C C . ARG A 1 82 ? -6.241 12.889 8.992 1.00 78.38 82 ARG A C 1
ATOM 658 O O . ARG A 1 82 ? -5.355 13.728 8.843 1.00 78.38 82 ARG A O 1
ATOM 665 N N . LYS A 1 83 ? -7.431 13.205 9.517 1.00 77.06 83 LYS A N 1
ATOM 666 C CA . LYS A 1 83 ? -7.803 14.569 9.944 1.00 77.06 83 LYS A CA 1
ATOM 667 C C . LYS A 1 83 ? -7.084 15.025 11.221 1.00 77.06 83 LYS A C 1
ATOM 669 O O . LYS A 1 83 ? -6.752 16.204 11.334 1.00 77.06 83 LYS A O 1
ATOM 674 N N . SER A 1 84 ? -6.874 14.120 12.179 1.00 72.12 84 SER A N 1
ATOM 675 C CA . SER A 1 84 ? -6.342 14.439 13.516 1.00 72.12 84 SER A CA 1
ATOM 676 C C . SER A 1 84 ? -4.831 14.208 13.650 1.00 72.12 84 SER A C 1
ATOM 678 O O . SER A 1 84 ? -4.115 15.068 14.160 1.00 72.12 84 SER A O 1
ATOM 680 N N . LEU A 1 85 ? -4.338 13.074 13.151 1.00 63.56 85 LEU A N 1
ATOM 681 C CA . LEU A 1 85 ? -2.969 12.578 13.293 1.00 63.56 85 LEU A CA 1
ATOM 682 C C . LEU A 1 85 ? -2.030 13.051 12.178 1.00 63.56 85 LEU A C 1
ATOM 684 O O . LEU A 1 85 ? -0.838 13.203 12.430 1.00 63.56 85 LEU A O 1
ATOM 688 N N . GLY A 1 86 ? -2.536 13.374 10.980 1.00 61.44 86 GLY A N 1
ATOM 689 C CA . GLY A 1 86 ? -1.717 13.843 9.845 1.00 61.44 86 GLY A CA 1
ATOM 690 C C . GLY A 1 86 ? -0.886 15.109 10.119 1.00 61.44 86 GLY A C 1
ATOM 691 O O . GLY A 1 86 ? -0.043 15.484 9.308 1.00 61.44 86 GLY A O 1
ATOM 692 N N . LYS A 1 87 ? -1.100 15.765 11.268 1.00 63.22 87 LYS A N 1
ATOM 693 C CA . LYS A 1 87 ? -0.325 16.923 11.723 1.00 63.22 87 LYS A CA 1
ATOM 694 C C . LYS A 1 87 ? 0.807 16.595 12.699 1.00 63.22 87 LYS A C 1
ATOM 696 O O . LYS A 1 87 ? 1.731 17.390 12.746 1.00 63.22 87 LYS A O 1
ATOM 701 N N . ASN A 1 88 ? 0.739 15.505 13.475 1.00 67.50 88 ASN A N 1
ATOM 702 C CA . ASN A 1 88 ? 1.756 15.122 14.472 1.00 67.50 88 ASN A CA 1
ATOM 703 C C . ASN A 1 88 ? 1.547 13.671 14.958 1.00 67.50 88 ASN A C 1
ATOM 705 O O . ASN A 1 88 ? 1.033 13.438 16.054 1.00 67.50 88 ASN A O 1
ATOM 709 N N . ILE A 1 89 ? 1.949 12.679 14.161 1.00 75.75 89 ILE A N 1
ATOM 710 C CA . ILE A 1 89 ? 2.036 11.292 14.641 1.00 75.75 89 ILE A CA 1
ATOM 711 C C . ILE A 1 89 ? 3.279 11.151 15.523 1.00 75.75 89 ILE A C 1
ATOM 713 O O . ILE A 1 89 ? 4.401 11.352 15.065 1.00 75.75 89 ILE A O 1
ATOM 717 N N . ASN A 1 90 ? 3.075 10.780 16.788 1.00 76.94 90 ASN A N 1
ATOM 718 C CA . ASN A 1 90 ? 4.151 10.450 17.714 1.00 76.94 90 ASN A CA 1
ATOM 719 C C . ASN A 1 90 ? 4.182 8.937 17.947 1.00 76.94 90 ASN A C 1
ATOM 721 O O . ASN A 1 90 ? 3.386 8.416 18.726 1.00 76.94 90 ASN A O 1
ATOM 725 N N . LEU A 1 91 ? 5.109 8.240 17.287 1.00 82.00 91 LEU A N 1
ATOM 726 C CA . LEU A 1 91 ? 5.270 6.789 17.436 1.00 82.00 91 LEU A CA 1
ATOM 727 C C . LEU A 1 91 ? 6.187 6.404 18.602 1.00 82.00 91 LEU A C 1
ATOM 729 O O . LEU A 1 91 ? 6.343 5.219 18.880 1.00 82.00 91 LEU A O 1
ATOM 733 N N . LYS A 1 92 ? 6.778 7.374 19.316 1.00 82.44 92 LYS A N 1
ATOM 734 C CA . LYS A 1 92 ? 7.658 7.092 20.462 1.00 82.44 92 LYS A CA 1
ATOM 735 C C . LYS A 1 92 ? 7.039 6.137 21.491 1.00 82.44 92 LYS A C 1
ATOM 737 O O . LYS A 1 92 ? 7.769 5.252 21.915 1.00 82.44 92 LYS A O 1
ATOM 742 N N . PRO A 1 93 ? 5.742 6.235 21.852 1.00 84.00 93 PRO A N 1
ATOM 743 C CA . PRO A 1 93 ? 5.146 5.340 22.844 1.00 84.00 93 PRO A CA 1
ATOM 744 C C . PRO A 1 93 ? 5.112 3.857 22.444 1.00 84.00 93 PRO A C 1
ATOM 746 O O . PRO A 1 93 ? 4.841 3.024 23.298 1.00 84.00 93 PRO A O 1
ATOM 749 N N . ILE A 1 94 ? 5.358 3.521 21.171 1.00 82.62 94 ILE A N 1
ATOM 750 C CA . ILE A 1 94 ? 5.402 2.129 20.693 1.00 82.62 94 ILE A CA 1
ATOM 751 C C . ILE A 1 94 ? 6.700 1.436 21.126 1.00 82.62 94 ILE A C 1
ATOM 753 O O . ILE A 1 94 ? 6.723 0.219 21.281 1.00 82.62 94 ILE A O 1
ATOM 757 N N . ILE A 1 95 ? 7.782 2.195 21.318 1.00 82.44 95 ILE A N 1
ATOM 758 C CA . ILE A 1 95 ? 9.072 1.646 21.732 1.00 82.44 95 ILE A CA 1
ATOM 759 C C . ILE A 1 95 ? 9.220 1.794 23.240 1.00 82.44 95 ILE A C 1
ATOM 761 O O . ILE A 1 95 ? 9.144 2.898 23.779 1.00 82.44 95 ILE A O 1
ATOM 765 N N . GLU A 1 96 ? 9.491 0.678 23.910 1.00 80.88 96 GLU A N 1
ATOM 766 C CA . GLU A 1 96 ? 9.821 0.665 25.330 1.00 80.88 96 GLU A CA 1
ATOM 767 C C . GLU A 1 96 ? 11.113 1.449 25.585 1.00 80.88 96 GLU A C 1
ATOM 769 O O . GLU A 1 96 ? 12.150 1.229 24.949 1.00 80.88 96 GLU A O 1
ATOM 774 N N . SER A 1 97 ? 11.082 2.359 26.557 1.00 74.88 97 SER A N 1
ATOM 775 C CA . SER A 1 97 ? 12.228 3.211 26.900 1.00 74.88 97 SER A CA 1
ATOM 776 C C . SER A 1 97 ? 13.449 2.431 27.395 1.00 74.88 97 SER A C 1
ATOM 778 O O . SER A 1 97 ? 14.557 2.959 27.370 1.00 74.88 97 SER A O 1
ATOM 780 N N . GLU A 1 98 ? 13.251 1.189 27.838 1.00 80.12 98 GLU A N 1
ATOM 781 C CA . GLU A 1 98 ? 14.293 0.315 28.386 1.00 80.12 98 GLU A CA 1
ATOM 782 C C . GLU A 1 98 ? 15.048 -0.478 27.307 1.00 80.12 98 GLU A C 1
ATOM 784 O O . GLU A 1 98 ? 16.070 -1.101 27.597 1.00 80.12 98 GLU A O 1
ATOM 789 N N . THR A 1 99 ? 14.593 -0.435 26.050 1.00 80.31 99 THR A N 1
ATOM 790 C CA . THR A 1 99 ? 15.275 -1.137 24.959 1.00 80.31 99 THR A CA 1
ATOM 791 C C . THR A 1 99 ? 16.619 -0.457 24.640 1.00 80.31 99 THR A C 1
ATOM 793 O O . THR A 1 99 ? 16.684 0.762 24.443 1.00 80.31 99 THR A O 1
ATOM 796 N N . PRO A 1 100 ? 17.733 -1.207 24.547 1.00 83.50 100 PRO A N 1
ATOM 797 C CA . PRO A 1 100 ? 19.003 -0.646 24.102 1.00 83.50 100 PRO A CA 1
ATOM 798 C C . PRO A 1 100 ? 18.862 0.042 22.736 1.00 83.50 100 PRO A C 1
ATOM 800 O O . PRO A 1 100 ? 18.421 -0.560 21.759 1.00 83.50 100 PRO A O 1
ATOM 803 N N . GLY A 1 101 ? 19.236 1.321 22.664 1.00 82.00 101 GLY A N 1
ATOM 804 C CA 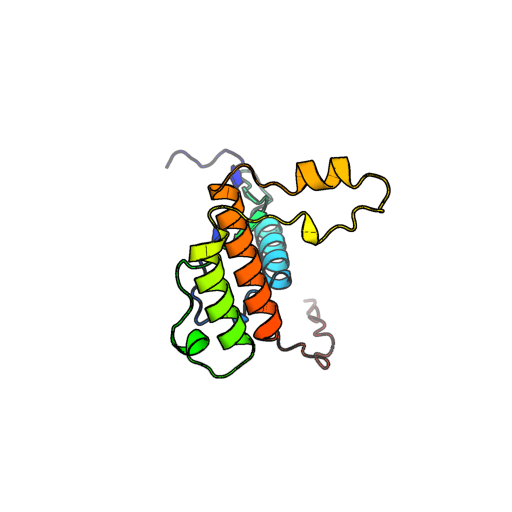. GLY A 1 101 ? 19.112 2.133 21.449 1.00 82.00 101 GLY A CA 1
ATOM 805 C C . GLY A 1 101 ? 17.808 2.931 21.324 1.00 82.00 101 GLY A C 1
ATOM 806 O O . GLY A 1 101 ? 17.687 3.697 20.368 1.00 82.00 101 GLY A O 1
ATOM 807 N N . SER A 1 102 ? 16.867 2.841 22.276 1.00 84.12 102 SER A N 1
ATOM 808 C CA . SER A 1 102 ? 15.601 3.603 22.254 1.00 84.12 102 SER A CA 1
ATOM 809 C C . SER A 1 102 ? 15.748 5.101 21.955 1.00 84.12 102 SER A C 1
ATOM 811 O O . SER A 1 102 ? 14.952 5.604 21.164 1.00 84.12 102 SER A O 1
ATOM 813 N N . PRO A 1 103 ? 16.765 5.836 22.457 1.00 82.75 103 PRO A N 1
ATOM 814 C CA . PRO A 1 103 ? 16.949 7.244 22.094 1.00 82.75 103 PRO A CA 1
ATOM 815 C C . PRO A 1 103 ? 17.136 7.481 20.587 1.00 82.75 103 PRO A C 1
ATOM 817 O O . PRO A 1 103 ? 16.577 8.433 20.047 1.00 82.75 103 PRO A O 1
ATOM 820 N N . MET A 1 104 ? 17.875 6.599 19.903 1.00 84.25 104 MET A N 1
ATOM 821 C CA . MET A 1 104 ? 18.093 6.669 18.454 1.00 84.25 104 MET A CA 1
ATOM 822 C C . MET A 1 104 ? 16.818 6.307 17.687 1.00 84.25 104 MET A C 1
ATOM 824 O O . MET A 1 104 ? 16.446 6.984 16.733 1.00 84.25 104 MET A O 1
ATOM 828 N N . TRP A 1 105 ? 16.098 5.272 18.119 1.00 83.00 105 TRP A N 1
ATOM 829 C CA . TRP A 1 105 ? 14.828 4.918 17.488 1.00 83.00 105 TRP A CA 1
ATOM 830 C C . TRP A 1 105 ? 13.779 6.019 17.666 1.00 83.00 105 TRP A C 1
ATOM 832 O O . TRP A 1 105 ? 13.088 6.376 16.718 1.00 83.00 105 TRP A O 1
ATOM 842 N N . HIS A 1 106 ? 13.701 6.637 18.845 1.00 84.31 106 HIS A N 1
ATOM 843 C CA . HIS A 1 106 ? 12.789 7.749 19.093 1.00 84.31 106 HIS A CA 1
ATOM 844 C C . HIS A 1 106 ? 13.066 8.973 18.214 1.00 84.31 106 HIS A C 1
ATOM 846 O O . HIS A 1 106 ? 12.111 9.687 17.914 1.00 84.31 106 HIS A O 1
ATOM 852 N N . SER A 1 107 ? 14.316 9.236 17.808 1.00 80.62 107 SER A N 1
ATOM 853 C CA . SER A 1 107 ? 14.607 10.322 16.860 1.00 80.62 107 SER A CA 1
ATOM 854 C C . SER A 1 107 ? 14.177 9.972 15.436 1.00 80.62 107 SER A C 1
ATOM 856 O O . SER A 1 107 ? 13.725 10.852 14.718 1.00 80.62 107 SER A O 1
ATOM 858 N N . LEU A 1 108 ? 14.246 8.695 15.046 1.00 78.62 108 LEU A N 1
ATOM 859 C CA . LEU A 1 108 ? 13.765 8.212 13.741 1.00 78.62 108 LEU A CA 1
ATOM 860 C C . LEU A 1 108 ? 12.231 8.110 13.651 1.00 78.62 108 LEU A C 1
ATOM 862 O O . LEU A 1 108 ? 11.674 8.078 12.559 1.00 78.62 108 LEU A O 1
ATOM 866 N N . LEU A 1 109 ? 11.544 8.045 14.792 1.00 78.31 109 LEU A N 1
ATOM 867 C CA . LEU A 1 109 ? 10.086 7.906 14.889 1.00 78.31 109 LEU A CA 1
ATOM 868 C C . LEU A 1 109 ? 9.319 9.235 14.944 1.00 78.31 109 LEU A C 1
ATOM 870 O O . LEU A 1 109 ? 8.091 9.234 15.069 1.00 78.31 109 LEU A O 1
ATOM 874 N N . VAL A 1 110 ? 10.022 10.364 14.877 1.00 74.06 110 VAL A N 1
ATOM 875 C CA . VAL A 1 110 ? 9.407 11.677 14.674 1.00 74.06 110 VAL A CA 1
ATOM 876 C C . VAL A 1 110 ? 9.397 11.932 13.179 1.00 74.06 110 VAL A C 1
ATOM 878 O O . VAL A 1 110 ? 10.451 12.039 12.562 1.00 74.06 110 VAL A O 1
ATOM 881 N N . ASN A 1 111 ? 8.208 11.991 12.584 1.00 67.75 111 ASN A N 1
ATOM 882 C CA . ASN A 1 111 ? 8.111 12.276 11.161 1.00 67.75 111 ASN A CA 1
ATOM 883 C C . ASN A 1 111 ? 8.202 13.791 10.930 1.00 67.75 111 ASN A C 1
ATOM 885 O O . ASN A 1 111 ? 7.363 14.541 11.427 1.00 67.75 111 ASN A O 1
ATOM 889 N N . GLU A 1 112 ? 9.222 14.230 10.197 1.00 66.12 112 GLU A N 1
ATOM 890 C CA . GLU A 1 112 ? 9.494 15.650 9.936 1.00 66.12 112 GLU A CA 1
ATOM 891 C C . GLU A 1 112 ? 8.782 16.169 8.675 1.00 66.12 112 GLU A C 1
ATOM 893 O O . GLU A 1 112 ? 8.669 17.381 8.488 1.00 66.12 112 GLU A O 1
ATOM 898 N N . GLU A 1 113 ? 8.243 15.277 7.831 1.00 79.75 113 GLU A N 1
ATOM 899 C CA . GLU A 1 113 ? 7.612 15.645 6.561 1.00 79.75 113 GLU A CA 1
ATOM 900 C C . GLU A 1 113 ? 6.122 15.233 6.503 1.00 79.75 113 GLU A C 1
ATOM 902 O O . GLU A 1 113 ? 5.788 14.067 6.260 1.00 79.75 113 GLU A O 1
ATOM 907 N N . PRO A 1 114 ? 5.181 16.189 6.655 1.00 77.38 114 PRO A N 1
ATOM 908 C CA . PRO A 1 114 ? 3.744 15.901 6.642 1.00 77.38 114 PRO A CA 1
ATOM 909 C C . PRO A 1 114 ? 3.238 15.278 5.333 1.00 77.38 114 PRO A C 1
ATOM 911 O O . PRO A 1 114 ? 2.293 14.490 5.341 1.00 77.38 114 PRO A O 1
ATOM 914 N N . ALA A 1 115 ? 3.848 15.618 4.194 1.00 79.69 115 ALA A N 1
ATOM 915 C CA . ALA A 1 115 ? 3.467 15.065 2.895 1.00 79.69 115 ALA A CA 1
ATOM 916 C C . ALA A 1 115 ? 3.813 13.570 2.796 1.00 79.69 115 ALA A C 1
ATOM 918 O O . ALA A 1 115 ? 2.953 12.760 2.443 1.00 79.69 115 ALA A O 1
ATOM 919 N N . ALA A 1 116 ? 5.036 13.196 3.186 1.00 79.44 116 ALA A N 1
ATOM 920 C CA . ALA A 1 116 ? 5.474 11.805 3.232 1.00 79.44 116 ALA A CA 1
ATOM 921 C C . ALA A 1 116 ? 4.659 10.983 4.243 1.00 79.44 116 ALA A C 1
ATOM 923 O O . ALA A 1 116 ? 4.299 9.839 3.957 1.00 79.44 116 ALA A O 1
ATOM 924 N N . LEU A 1 117 ? 4.305 11.575 5.393 1.00 80.81 117 LEU A N 1
ATOM 925 C CA . LEU A 1 117 ? 3.439 10.937 6.385 1.00 80.81 117 LEU A CA 1
ATOM 926 C C . LEU A 1 117 ? 2.053 10.617 5.817 1.00 80.81 117 LEU A C 1
ATOM 928 O O . LEU A 1 117 ? 1.590 9.488 5.955 1.00 80.81 117 LEU A O 1
ATOM 932 N N . ASN A 1 118 ? 1.403 11.582 5.163 1.00 80.69 118 ASN A N 1
ATOM 933 C CA . ASN A 1 118 ? 0.084 11.366 4.565 1.00 80.69 118 ASN A CA 1
ATOM 934 C C . ASN A 1 118 ? 0.135 10.286 3.478 1.00 80.69 118 ASN A C 1
ATOM 936 O O . ASN A 1 118 ? -0.679 9.369 3.499 1.00 80.69 118 ASN A O 1
ATOM 940 N N . ALA A 1 119 ? 1.150 10.315 2.610 1.00 79.50 119 ALA A N 1
ATOM 941 C CA . ALA A 1 119 ? 1.351 9.271 1.608 1.00 79.50 119 ALA A CA 1
ATOM 942 C C . ALA A 1 119 ? 1.604 7.883 2.231 1.00 79.50 119 ALA A C 1
ATOM 944 O O . ALA A 1 119 ? 1.251 6.861 1.643 1.00 79.50 119 ALA A O 1
ATOM 945 N N . MET A 1 120 ? 2.232 7.817 3.409 1.00 81.06 120 MET A N 1
ATOM 946 C CA . MET A 1 120 ? 2.407 6.563 4.147 1.00 81.06 120 MET A CA 1
ATOM 947 C C . MET A 1 120 ? 1.090 6.091 4.774 1.00 81.06 120 MET A C 1
ATOM 949 O O . MET A 1 120 ? 0.753 4.919 4.661 1.00 81.06 120 MET A O 1
ATOM 953 N N . LEU A 1 121 ? 0.313 6.989 5.388 1.00 83.12 121 LEU A N 1
ATOM 954 C CA . LEU A 1 121 ? -1.010 6.672 5.939 1.00 83.12 121 LEU A CA 1
ATOM 955 C C . LEU A 1 121 ? -1.974 6.178 4.860 1.00 83.12 121 LEU A C 1
ATOM 957 O O . LEU A 1 121 ? -2.728 5.234 5.090 1.00 83.12 121 LEU A O 1
ATOM 961 N N . ASP A 1 122 ? -1.925 6.782 3.679 1.00 81.00 122 ASP A N 1
ATOM 962 C CA . ASP A 1 122 ? -2.700 6.379 2.510 1.00 81.00 122 ASP A CA 1
ATOM 963 C C . ASP A 1 122 ? -2.341 4.955 2.070 1.00 81.00 122 ASP A C 1
ATOM 965 O O . ASP A 1 122 ? -3.223 4.104 1.943 1.00 81.00 122 ASP A O 1
ATOM 969 N N . ARG A 1 123 ? -1.041 4.655 1.952 1.00 78.88 123 ARG A N 1
ATOM 970 C CA . ARG A 1 123 ? -0.546 3.303 1.642 1.00 78.88 123 ARG A CA 1
ATOM 971 C C . ARG A 1 123 ? -0.937 2.276 2.705 1.00 78.88 123 ARG A C 1
ATOM 973 O O . ARG A 1 123 ? -1.437 1.207 2.365 1.00 78.88 123 ARG A O 1
ATOM 980 N N . SER A 1 124 ? -0.783 2.610 3.984 1.00 84.50 124 SER A N 1
ATOM 981 C CA . SER A 1 124 ? -1.187 1.742 5.096 1.00 84.50 124 SER A CA 1
ATOM 982 C C . SER A 1 124 ? -2.698 1.503 5.125 1.00 84.50 124 SER A C 1
ATOM 984 O O . SER A 1 124 ? -3.140 0.396 5.426 1.00 84.50 124 SER A O 1
ATOM 986 N N . THR A 1 125 ? -3.502 2.516 4.777 1.00 85.12 125 THR A N 1
ATOM 987 C CA . THR A 1 125 ? -4.961 2.372 4.671 1.00 85.12 125 THR A CA 1
ATOM 988 C C . THR A 1 125 ? -5.318 1.396 3.556 1.00 85.12 125 THR A C 1
ATOM 990 O O . THR A 1 125 ? -6.119 0.491 3.773 1.00 85.12 125 THR A O 1
ATOM 993 N N . LEU A 1 126 ? -4.696 1.540 2.383 1.00 80.62 126 LEU A N 1
ATOM 994 C CA . LEU A 1 126 ? -4.924 0.646 1.252 1.00 80.62 126 LEU A CA 1
ATOM 995 C C . LEU A 1 126 ? -4.547 -0.807 1.587 1.00 80.62 126 LEU A C 1
ATOM 997 O O . LEU A 1 126 ? -5.315 -1.716 1.283 1.00 80.62 126 LEU A O 1
ATOM 1001 N N . LEU A 1 127 ? -3.427 -1.021 2.285 1.00 79.81 127 LEU A N 1
ATOM 1002 C CA . LEU A 1 127 ? -3.028 -2.346 2.770 1.00 79.81 127 LEU A CA 1
ATOM 1003 C C . LEU A 1 127 ? -4.041 -2.930 3.767 1.00 79.81 127 LEU A C 1
ATOM 1005 O O . LEU A 1 127 ? -4.393 -4.101 3.677 1.00 79.81 127 LEU A O 1
ATOM 1009 N N . GLY A 1 128 ? -4.544 -2.127 4.708 1.00 83.44 128 GLY A N 1
ATOM 1010 C CA . GLY A 1 128 ? -5.571 -2.586 5.647 1.00 83.44 128 GLY A CA 1
ATOM 1011 C C . GLY A 1 128 ? -6.872 -2.980 4.942 1.00 83.44 128 GLY A C 1
ATOM 1012 O O . GLY A 1 128 ? -7.471 -3.999 5.280 1.00 83.44 128 GLY A O 1
ATOM 1013 N N . VAL A 1 129 ? -7.271 -2.228 3.912 1.00 82.88 129 VAL A N 1
ATOM 1014 C CA . VAL A 1 129 ? -8.408 -2.580 3.047 1.00 82.88 129 VAL A CA 1
ATOM 1015 C C . VAL A 1 129 ? -8.166 -3.914 2.342 1.00 82.88 129 VAL A C 1
ATOM 1017 O O . VAL A 1 129 ? -9.056 -4.760 2.351 1.00 82.88 129 VAL A O 1
ATOM 1020 N N . ASP A 1 130 ? -6.974 -4.118 1.782 1.00 77.56 130 ASP A N 1
ATOM 1021 C CA . ASP A 1 130 ? -6.576 -5.361 1.114 1.00 77.56 130 ASP A CA 1
ATOM 1022 C C . ASP A 1 130 ? -6.674 -6.579 2.051 1.00 77.56 130 ASP A C 1
ATOM 1024 O O . ASP A 1 130 ? -7.309 -7.587 1.730 1.00 77.56 130 ASP A O 1
ATOM 1028 N N . MET A 1 131 ? -6.137 -6.453 3.268 1.00 82.69 131 MET A N 1
ATOM 1029 C CA . MET A 1 131 ? -6.163 -7.517 4.276 1.00 82.69 131 MET A CA 1
ATOM 1030 C C . MET A 1 131 ? -7.579 -7.829 4.778 1.00 82.69 131 MET A C 1
ATOM 1032 O O . MET A 1 131 ? -7.920 -8.994 4.976 1.00 82.69 131 MET A O 1
ATOM 1036 N N . LEU A 1 132 ? -8.410 -6.803 4.992 1.00 85.25 132 LEU A N 1
ATOM 1037 C CA . LEU A 1 132 ? -9.746 -6.953 5.580 1.00 85.25 132 LEU A CA 1
ATOM 1038 C C . LEU A 1 132 ? -10.817 -7.351 4.566 1.00 85.25 132 LEU A C 1
ATOM 1040 O O . LEU A 1 132 ? -11.823 -7.951 4.944 1.00 85.25 132 LEU A O 1
ATOM 1044 N N . ARG A 1 133 ? -10.623 -7.039 3.283 1.00 76.56 133 ARG A N 1
ATOM 1045 C CA . ARG A 1 133 ? -11.539 -7.482 2.223 1.00 76.56 133 ARG A CA 1
ATOM 1046 C C . ARG A 1 133 ? -11.382 -8.947 1.876 1.00 76.56 133 ARG A C 1
ATOM 1048 O O . ARG A 1 133 ? -12.303 -9.518 1.296 1.00 76.56 133 ARG A O 1
ATOM 1055 N N . GLY A 1 134 ? -10.257 -9.534 2.274 1.00 64.00 134 GLY A N 1
ATOM 1056 C CA . GLY A 1 134 ? -9.912 -10.900 1.961 1.00 64.00 134 GLY A CA 1
ATOM 1057 C C . GLY A 1 134 ? -9.658 -11.042 0.469 1.00 64.00 134 GLY A C 1
ATOM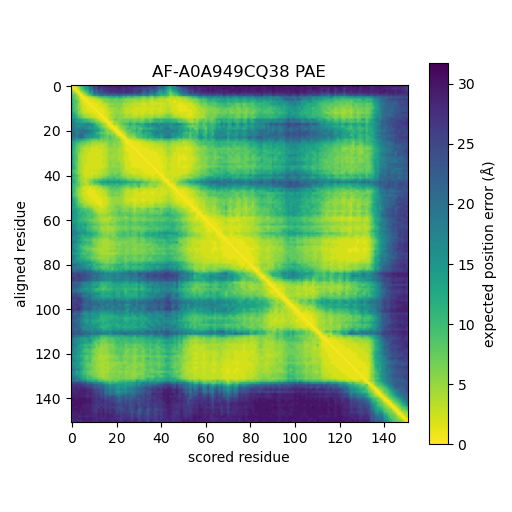 1058 O O . GLY A 1 134 ? -10.573 -11.030 -0.355 1.00 64.00 134 GLY A O 1
ATOM 1059 N N . HIS A 1 135 ? -8.410 -11.312 0.109 1.00 55.56 135 HIS A N 1
ATOM 1060 C CA . HIS A 1 135 ? -8.199 -12.153 -1.060 1.00 55.56 135 HIS A CA 1
ATOM 1061 C C . HIS A 1 135 ? -8.963 -13.444 -0.795 1.00 55.56 135 HIS A C 1
ATOM 1063 O O . HIS A 1 135 ? -8.836 -14.021 0.289 1.00 55.56 135 HIS A O 1
ATOM 1069 N N . LYS A 1 136 ? -9.769 -13.913 -1.752 1.00 42.09 136 LYS A N 1
ATOM 1070 C CA . LYS A 1 136 ? -10.144 -15.327 -1.762 1.00 42.09 136 LYS A CA 1
ATOM 1071 C C . LYS A 1 136 ? -8.825 -16.091 -1.822 1.00 42.09 136 LYS A C 1
ATOM 1073 O O . LYS A 1 136 ? -8.274 -16.287 -2.900 1.00 42.09 136 LYS A O 1
ATOM 1078 N N . VAL A 1 137 ? 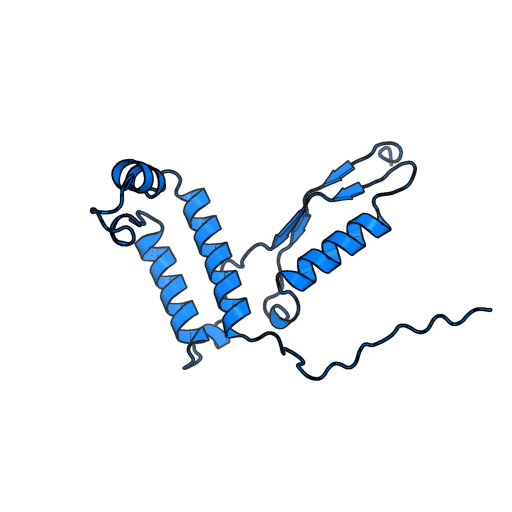-8.292 -16.475 -0.667 1.00 38.38 137 VAL A N 1
ATOM 1079 C CA . VAL A 1 137 ? -7.246 -17.478 -0.594 1.00 38.38 137 VAL A CA 1
ATOM 1080 C C . VAL A 1 137 ? -7.953 -18.742 -1.042 1.00 38.38 137 VAL A C 1
ATOM 1082 O O . VAL A 1 137 ? -8.667 -19.382 -0.271 1.00 38.38 137 VAL A O 1
ATOM 1085 N N . ASP A 1 138 ? -7.859 -19.031 -2.334 1.00 38.94 138 ASP A N 1
ATOM 1086 C CA . ASP A 1 138 ? -8.361 -20.272 -2.887 1.00 38.94 138 ASP A CA 1
ATOM 1087 C C . ASP A 1 138 ? -7.410 -21.374 -2.414 1.00 38.94 138 ASP A C 1
ATOM 1089 O O . ASP A 1 138 ? -6.490 -21.789 -3.116 1.00 38.94 138 ASP A O 1
ATOM 1093 N N . LEU A 1 139 ? -7.604 -21.817 -1.167 1.00 39.78 139 LEU A N 1
ATOM 1094 C CA . LEU A 1 139 ? -6.854 -22.902 -0.523 1.00 39.78 139 LEU A CA 1
ATOM 1095 C C . LEU A 1 139 ? -7.029 -24.247 -1.260 1.00 39.78 139 LEU A C 1
ATOM 1097 O O . LEU A 1 139 ? -6.486 -25.261 -0.825 1.00 39.78 139 LEU A O 1
ATOM 1101 N N . LEU A 1 140 ? -7.784 -24.264 -2.364 1.00 35.78 140 LEU A N 1
ATOM 1102 C CA . LEU A 1 140 ? -8.073 -25.426 -3.190 1.00 35.78 140 LEU A CA 1
ATOM 1103 C C . LEU A 1 140 ? -7.737 -25.251 -4.675 1.00 35.78 140 LEU A C 1
ATOM 1105 O O . LEU A 1 140 ? -8.068 -26.158 -5.434 1.00 35.78 140 LEU A O 1
ATOM 1109 N N . ALA A 1 141 ? -7.066 -24.184 -5.125 1.00 31.78 141 ALA A N 1
ATOM 1110 C CA . ALA A 1 141 ? -6.693 -24.088 -6.539 1.00 31.78 141 ALA A CA 1
ATOM 1111 C C . ALA A 1 141 ? -5.677 -25.200 -6.898 1.00 31.78 141 ALA A C 1
ATOM 1113 O O . ALA A 1 141 ? -4.504 -25.119 -6.514 1.00 31.78 141 ALA A O 1
ATOM 1114 N N . PRO A 1 142 ? -6.071 -26.258 -7.641 1.00 38.56 142 PRO A N 1
ATOM 1115 C CA . PRO A 1 142 ? -5.135 -27.279 -8.066 1.00 38.56 142 PRO A CA 1
ATOM 1116 C C . PRO A 1 142 ? -4.245 -26.622 -9.109 1.00 38.56 142 PRO A C 1
ATOM 1118 O O . PRO A 1 142 ? -4.764 -26.038 -10.058 1.00 38.56 142 PRO A O 1
ATOM 1121 N N . THR A 1 143 ? -2.925 -26.723 -8.924 1.00 45.75 143 THR A N 1
ATOM 1122 C CA . THR A 1 143 ? -1.890 -26.465 -9.940 1.00 45.75 143 THR A CA 1
ATOM 1123 C C . THR A 1 143 ? -2.452 -26.498 -11.363 1.00 45.75 143 THR A C 1
ATOM 1125 O O . THR A 1 143 ? -2.549 -27.555 -11.991 1.00 45.75 143 THR A O 1
ATOM 1128 N N . ARG A 1 144 ? -2.827 -25.326 -11.893 1.00 40.03 144 ARG A N 1
ATOM 1129 C CA . ARG A 1 144 ? -3.190 -25.189 -13.300 1.00 40.03 144 ARG A CA 1
ATOM 1130 C C . ARG A 1 144 ? -1.871 -25.232 -14.057 1.00 40.03 144 ARG A C 1
ATOM 1132 O O . ARG A 1 144 ? -1.279 -24.213 -14.393 1.00 40.03 144 ARG A O 1
ATOM 1139 N N . ARG A 1 145 ? -1.359 -26.453 -14.238 1.00 41.12 145 ARG A N 1
ATOM 1140 C CA . ARG A 1 145 ? -0.318 -26.758 -15.209 1.00 41.12 145 ARG A CA 1
ATOM 1141 C C . ARG A 1 145 ? -0.880 -26.292 -16.542 1.00 41.12 145 ARG A C 1
ATOM 1143 O O . ARG A 1 145 ? -1.755 -26.946 -17.105 1.00 41.12 145 ARG A O 1
ATOM 1150 N N . PHE A 1 146 ? -0.416 -25.143 -17.016 1.00 42.72 146 PHE A N 1
ATOM 1151 C CA . PHE A 1 146 ? -0.554 -24.782 -18.414 1.00 42.72 146 PHE A CA 1
ATOM 1152 C C . PHE A 1 146 ? 0.214 -25.845 -19.198 1.00 42.72 146 PHE A C 1
ATOM 1154 O O . PHE A 1 146 ? 1.439 -25.817 -19.306 1.00 42.72 146 PHE A O 1
ATOM 1161 N N . GLY A 1 147 ? -0.520 -26.877 -19.615 1.00 34.81 147 GLY A N 1
ATOM 1162 C CA . GLY A 1 147 ? -0.020 -27.942 -20.457 1.00 34.81 147 GLY A CA 1
ATOM 1163 C C . GLY A 1 147 ? 0.444 -27.331 -21.765 1.00 34.81 147 GLY A C 1
ATOM 1164 O O . GLY A 1 147 ? -0.342 -26.715 -22.482 1.00 34.81 147 GLY A O 1
ATOM 1165 N N . GLY A 1 148 ? 1.732 -27.491 -22.055 1.00 42.28 148 GLY A N 1
ATOM 1166 C CA . GLY A 1 148 ? 2.254 -27.254 -23.386 1.00 42.28 148 GLY A CA 1
ATOM 1167 C C . GLY A 1 148 ? 1.570 -28.201 -24.363 1.00 42.28 148 GLY A C 1
ATOM 1168 O O . GLY A 1 148 ? 1.599 -29.417 -24.180 1.00 42.28 148 GLY A O 1
ATOM 1169 N N . ILE A 1 149 ? 0.974 -27.636 -25.405 1.00 38.34 149 ILE A N 1
ATOM 1170 C CA . ILE A 1 149 ? 0.642 -28.380 -26.612 1.00 38.34 149 ILE A CA 1
ATOM 1171 C C . ILE A 1 149 ? 1.828 -28.152 -27.545 1.00 38.34 149 ILE A C 1
ATOM 1173 O O . ILE A 1 149 ? 2.020 -27.054 -28.064 1.00 38.34 149 ILE A O 1
ATOM 1177 N N . LYS A 1 150 ? 2.679 -29.173 -27.669 1.00 40.75 150 LYS A N 1
ATOM 1178 C CA . LYS A 1 150 ? 3.673 -29.248 -28.740 1.00 40.75 150 LYS A CA 1
ATOM 1179 C C . LYS A 1 150 ? 2.927 -29.565 -30.038 1.00 40.75 150 LYS A C 1
ATOM 1181 O O . LYS A 1 150 ? 2.126 -30.498 -30.046 1.00 40.75 150 LYS A O 1
ATOM 1186 N N . SER A 1 151 ? 3.188 -28.779 -31.080 1.00 47.84 151 SER A N 1
ATOM 1187 C CA . SER A 1 151 ? 2.972 -29.169 -32.479 1.00 47.84 151 SER A CA 1
ATOM 1188 C C . SER A 1 151 ? 3.939 -30.273 -32.880 1.00 47.84 151 SER A C 1
ATOM 1190 O O . SER A 1 151 ? 5.112 -30.159 -32.445 1.00 47.84 151 SER A O 1
#

Mean predicted aligned error: 12.2 Å

Radius of gyration: 21.09 Å; Cα contacts (8 Å, |Δi|>4): 133; chains: 1; bounding box: 40×46×63 Å

Sequence (151 aa):
SENGTRHLIVQWRIEMDLENANQVGPAAIEEILSWVRREYGHGACCVWSTDIEVISPKEFPKKWQEEDTILGDFLRTATDGRKSLGKNINLKPIIESETPGSPMWHSLLVNEEPAALNAMLDRSTLLGVDMLRGHKVDLLAPTRRFGGIKS

Solvent-accessible surface area (backbone atoms only — not comparable to full-atom values): 9372 Å² total; per-residue (Å²): 133,96,72,85,70,56,70,43,81,41,71,46,78,43,80,70,64,72,92,57,46,86,71,61,48,75,68,47,51,53,52,49,53,52,48,49,33,69,74,34,48,57,74,86,56,18,40,43,61,77,50,77,46,75,50,60,71,96,68,75,64,63,71,53,49,70,40,99,42,74,57,8,54,48,48,48,48,51,54,53,40,54,74,67,36,51,81,68,59,75,51,47,84,78,55,59,81,84,46,90,61,34,74,62,52,45,62,71,36,52,76,89,47,56,67,63,49,44,58,46,51,39,50,53,49,49,50,52,50,50,65,64,69,47,65,82,74,64,91,72,71,70,83,79,71,81,73,81,80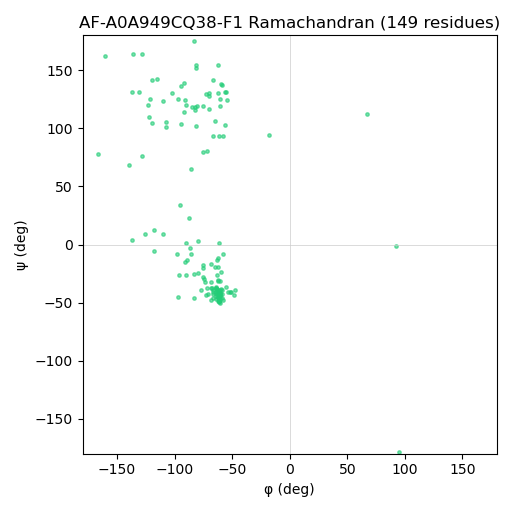,81,132

pLDDT: mean 75.9, std 15.99, range [31.78, 94.19]